Protein AF-A0A7V9UDE3-F1 (afdb_monomer)

Secondary structure (DSSP, 8-state):
---------------------------------GGGEEEE--TTS-TTSHHHHHHHHHHHHHHHHHHHHHHHSS--HHHHHHHHHTTHHHHHHHHHHHHHHHTT----SPPPEEEE----

Solvent-accessible surface area (backbone atoms only — not comparable to full-atom values): 7546 Å² total; per-residue (Å²): 132,89,80,89,82,87,82,85,84,79,85,80,85,78,77,79,77,80,75,80,63,83,78,76,79,78,70,85,63,80,83,71,57,69,87,47,44,50,74,59,90,56,92,91,45,57,42,62,40,70,70,27,43,56,51,49,55,52,49,47,50,50,53,20,43,49,53,29,25,73,75,66,77,40,85,42,72,68,53,23,51,50,24,44,60,52,26,49,68,44,50,52,50,44,31,51,43,35,40,32,47,76,70,72,42,92,60,82,80,86,74,74,40,52,30,44,65,76,88,127

Sequence (120 aa):
MAAASFLGIALAAGATNAFAGPRDVVVEGQRIDPELQRTVSYRDLNLAEQPGQKILNRRIYRTASNLCLDLNGQYSYGCTLFAIRSTDDQVAQAIDRAKRQVAGLSVGPPIAISMVLGVR

pLDDT: mean 78.98, std 20.57, range [38.22, 97.38]

Radius of gyration: 26.74 Å; Cα contacts (8 Å, |Δi|>4): 104; chains: 1; bounding box: 69×70×54 Å

Mean predicted aligned error: 13.12 Å

Foldseek 3Di:
DDDDDDDDDDDDPPPPPPPPDPPPPPPVDDPADVLQKDWFDLVVAQLLDPVSLVVSLVSQLVRQQVSCCSVVVDGDPVSSVQQSVQQVVLSVLQSVQSNCVVVVHDHDDHGIRMGGDDPD

Structure (mmCIF, N/CA/C/O backbone):
data_AF-A0A7V9UDE3-F1
#
_entry.id   AF-A0A7V9UDE3-F1
#
loop_
_atom_site.group_PDB
_atom_site.id
_atom_site.type_symbol
_atom_site.label_atom_id
_atom_site.label_alt_id
_atom_site.label_comp_id
_atom_site.label_asym_id
_atom_site.label_entity_id
_atom_site.label_seq_id
_atom_site.pdbx_PDB_ins_code
_atom_site.Cartn_x
_atom_site.Cartn_y
_atom_site.Cartn_z
_atom_site.occupancy
_atom_site.B_iso_or_equiv
_atom_site.auth_seq_id
_atom_site.auth_comp_id
_atom_site.auth_asym_id
_atom_site.auth_atom_id
_atom_site.pdbx_PDB_model_num
ATOM 1 N N . MET A 1 1 ? -50.978 -60.963 -40.145 1.00 38.22 1 MET A N 1
ATOM 2 C CA . MET A 1 1 ? -49.508 -61.115 -40.090 1.00 38.22 1 MET A CA 1
ATOM 3 C C . MET A 1 1 ? -48.910 -59.756 -39.771 1.00 38.22 1 MET A C 1
ATOM 5 O O . MET A 1 1 ? -49.277 -58.840 -40.483 1.00 38.22 1 MET A O 1
ATOM 9 N N . ALA A 1 2 ? -48.083 -59.682 -38.714 1.00 41.47 2 ALA A N 1
ATOM 10 C CA . ALA A 1 2 ? -46.909 -58.805 -38.513 1.00 41.47 2 ALA A CA 1
ATOM 11 C C . ALA A 1 2 ? -47.030 -57.287 -38.828 1.00 41.47 2 ALA A C 1
ATOM 13 O O . ALA A 1 2 ? -47.535 -56.899 -39.862 1.00 41.47 2 ALA A O 1
ATOM 14 N N . ALA A 1 3 ? -46.510 -56.334 -38.059 1.00 40.94 3 ALA A N 1
ATOM 15 C CA . ALA A 1 3 ? -45.671 -56.329 -36.871 1.00 40.94 3 ALA A CA 1
ATOM 16 C C . ALA A 1 3 ? -45.753 -54.926 -36.235 1.00 40.94 3 ALA A C 1
ATOM 18 O O . ALA A 1 3 ? -46.071 -53.939 -36.895 1.00 40.94 3 ALA A O 1
ATOM 19 N N . ALA A 1 4 ? -45.456 -54.879 -34.940 1.00 49.31 4 ALA A N 1
ATOM 20 C CA . ALA A 1 4 ? -45.343 -53.689 -34.112 1.00 49.31 4 ALA A CA 1
ATOM 21 C C . ALA A 1 4 ? -44.204 -52.755 -34.548 1.00 49.31 4 ALA A C 1
ATOM 23 O O . ALA A 1 4 ? -43.198 -53.226 -35.071 1.00 49.31 4 ALA A O 1
ATOM 24 N N . SER A 1 5 ? -44.312 -51.467 -34.204 1.00 46.84 5 SER A N 1
ATOM 25 C CA . SER A 1 5 ? -43.184 -50.623 -33.772 1.00 46.84 5 SER A CA 1
ATOM 26 C C . SER A 1 5 ? -43.714 -49.363 -33.079 1.00 46.84 5 SER A C 1
ATOM 28 O O . SER A 1 5 ? -44.339 -48.512 -33.704 1.00 46.84 5 SER A O 1
ATOM 30 N N . PHE A 1 6 ? -43.478 -49.269 -31.770 1.00 51.41 6 PHE A N 1
ATOM 31 C CA . PHE A 1 6 ? -43.738 -48.091 -30.945 1.00 51.41 6 PHE A CA 1
ATOM 32 C C . PHE A 1 6 ? -42.610 -47.070 -31.154 1.00 51.41 6 PHE A C 1
ATOM 34 O O . PHE A 1 6 ? -41.450 -47.385 -30.900 1.00 51.41 6 PHE A O 1
ATOM 41 N N . LEU A 1 7 ? -42.940 -45.848 -31.577 1.00 52.44 7 LEU A N 1
ATOM 42 C CA . LEU A 1 7 ? -42.021 -44.706 -31.561 1.00 52.44 7 LEU A CA 1
ATOM 43 C C . LEU A 1 7 ? -42.337 -43.845 -30.336 1.00 52.44 7 LEU A C 1
ATOM 45 O O . LEU A 1 7 ? -43.290 -43.068 -30.328 1.00 52.44 7 LEU A O 1
ATOM 49 N N . GLY A 1 8 ? -41.544 -44.031 -29.282 1.00 44.47 8 GLY A N 1
ATOM 50 C CA . GLY A 1 8 ? -41.528 -43.149 -28.122 1.00 44.47 8 GLY A CA 1
ATOM 51 C C . GLY A 1 8 ? -40.875 -41.816 -28.483 1.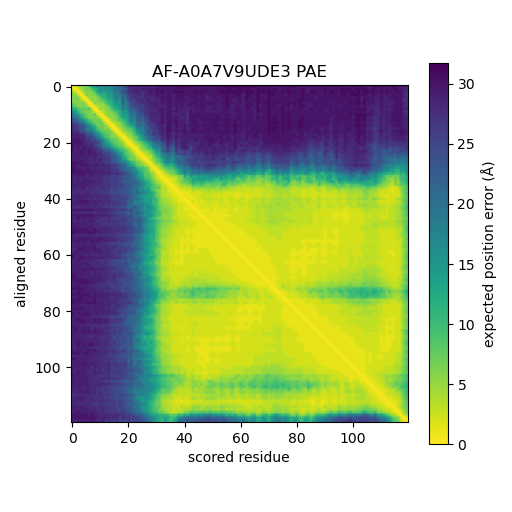00 44.47 8 GLY A C 1
ATOM 52 O O . GLY A 1 8 ? -39.703 -41.778 -28.844 1.00 44.47 8 GLY A O 1
ATOM 53 N N . ILE A 1 9 ? -41.632 -40.724 -28.377 1.00 55.31 9 ILE A N 1
ATOM 54 C CA . ILE A 1 9 ? -41.117 -39.357 -28.494 1.00 55.31 9 ILE A CA 1
ATOM 55 C C . ILE A 1 9 ? -40.917 -38.836 -27.072 1.00 55.31 9 ILE A C 1
ATOM 57 O O . ILE A 1 9 ? -41.879 -38.507 -26.378 1.00 55.31 9 ILE A O 1
ATOM 61 N N . ALA A 1 10 ? -39.663 -38.797 -26.625 1.00 47.62 10 ALA A N 1
ATOM 62 C CA . ALA A 1 10 ? -39.272 -38.147 -25.384 1.00 47.62 10 ALA A CA 1
ATOM 63 C C . ALA A 1 10 ? -38.770 -36.721 -25.668 1.00 47.62 10 ALA A C 1
ATOM 65 O O . ALA A 1 10 ? -37.854 -36.522 -26.458 1.00 47.62 10 ALA A O 1
ATOM 66 N N . LEU A 1 11 ? -39.428 -35.767 -25.003 1.00 48.88 11 LEU A N 1
ATOM 67 C CA . LEU A 1 11 ? -38.969 -34.478 -24.470 1.00 48.88 11 LEU A CA 1
ATOM 68 C C . LEU A 1 11 ? -37.771 -33.752 -25.114 1.00 48.88 11 LEU A C 1
ATOM 70 O O . LEU A 1 11 ? -36.631 -34.180 -24.987 1.00 48.88 11 LEU A O 1
ATOM 74 N N . ALA A 1 12 ? -38.017 -32.497 -25.499 1.00 47.94 12 ALA A N 1
ATOM 75 C CA . ALA A 1 12 ? -37.266 -31.368 -24.941 1.00 47.94 12 ALA A CA 1
ATOM 76 C C . ALA A 1 12 ? -38.089 -30.074 -25.070 1.00 47.94 12 ALA A C 1
ATOM 78 O O . ALA A 1 12 ? -38.073 -29.401 -26.097 1.00 47.94 12 ALA A O 1
ATOM 79 N N . ALA A 1 13 ? -38.816 -29.714 -24.008 1.00 46.59 13 ALA A N 1
ATOM 80 C CA . ALA A 1 13 ? -39.267 -28.342 -23.816 1.00 46.59 13 ALA A CA 1
ATOM 81 C C . ALA A 1 13 ? -38.022 -27.498 -23.508 1.00 46.59 13 ALA A C 1
ATOM 83 O O . ALA A 1 13 ? -37.531 -27.482 -22.381 1.00 46.59 13 ALA A O 1
ATOM 84 N N . GLY A 1 14 ? -37.464 -26.860 -24.536 1.00 46.03 14 GLY A N 1
ATOM 85 C CA . GLY A 1 14 ? -36.383 -25.896 -24.385 1.00 46.03 14 GLY A CA 1
ATOM 86 C C . GLY A 1 14 ? -36.904 -24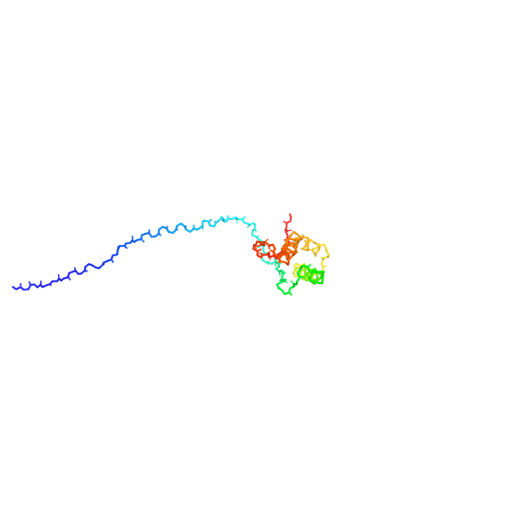.654 -23.673 1.00 46.03 14 GLY A C 1
ATOM 87 O O . GLY A 1 14 ? -37.340 -23.705 -24.317 1.00 46.03 14 GLY A O 1
ATOM 88 N N . ALA A 1 15 ? -36.877 -24.661 -22.342 1.00 47.88 15 ALA A N 1
ATOM 89 C CA . ALA A 1 15 ? -36.974 -23.447 -21.551 1.00 47.88 15 ALA A CA 1
ATOM 90 C C . ALA A 1 15 ? -35.728 -22.603 -21.851 1.00 47.88 15 ALA A C 1
ATOM 92 O O . ALA A 1 15 ? -34.652 -22.825 -21.294 1.00 47.88 15 ALA A O 1
ATOM 93 N N . THR A 1 16 ? -35.850 -21.656 -22.780 1.00 51.22 16 THR A N 1
ATOM 94 C CA . THR A 1 16 ? -34.845 -20.618 -22.994 1.00 51.22 16 THR A CA 1
ATOM 95 C C . THR A 1 16 ? -34.834 -19.718 -21.766 1.00 51.22 16 THR A C 1
ATOM 97 O O . THR A 1 16 ? -35.571 -18.736 -21.690 1.00 51.22 16 THR A O 1
ATOM 100 N N . ASN A 1 17 ? -34.014 -20.067 -20.776 1.00 46.44 17 ASN A N 1
ATOM 101 C CA . ASN A 1 17 ? -33.657 -19.153 -19.703 1.00 46.44 17 ASN A CA 1
ATOM 102 C C . ASN A 1 17 ? -32.820 -18.030 -20.321 1.00 46.44 17 ASN A C 1
ATOM 104 O O . ASN A 1 17 ? -31.608 -18.161 -20.490 1.00 46.44 17 ASN A O 1
ATOM 108 N N . ALA A 1 18 ? -33.475 -16.928 -20.680 1.00 45.66 18 ALA A N 1
ATOM 109 C CA . ALA A 1 18 ? -32.806 -15.666 -20.941 1.00 45.66 18 ALA A CA 1
ATOM 110 C C . ALA A 1 18 ? -32.250 -15.140 -19.608 1.00 45.66 18 ALA A C 1
ATOM 112 O O . ALA A 1 18 ? -32.849 -14.293 -18.950 1.00 45.66 18 ALA A O 1
ATOM 113 N N . PHE A 1 19 ? -31.104 -15.676 -19.184 1.00 46.75 19 PHE A N 1
ATOM 114 C CA . PHE A 1 19 ? -30.276 -15.032 -18.175 1.00 46.75 19 PHE A CA 1
ATOM 115 C C . PHE A 1 19 ? -29.713 -13.758 -18.803 1.00 46.75 19 PHE A C 1
ATOM 117 O O . PHE A 1 19 ? -28.678 -13.764 -19.468 1.00 46.75 19 PHE A O 1
ATOM 124 N N . ALA A 1 20 ? -30.408 -12.644 -18.586 1.00 51.38 20 ALA A N 1
ATOM 125 C CA . ALA A 1 20 ? -29.786 -11.333 -18.597 1.00 51.38 20 ALA A CA 1
ATOM 126 C C . ALA A 1 20 ? -28.838 -11.273 -17.389 1.00 51.38 20 ALA A C 1
ATOM 128 O O . ALA A 1 20 ? -29.185 -10.758 -16.329 1.00 51.38 20 ALA A O 1
ATOM 129 N N . GLY A 1 21 ? -27.662 -11.892 -17.529 1.00 49.50 21 GLY A N 1
ATOM 130 C CA . GLY A 1 21 ? -26.564 -11.691 -16.594 1.00 49.50 21 GLY A CA 1
ATOM 131 C C . GLY A 1 21 ? -26.221 -10.198 -16.535 1.00 49.50 21 GLY A C 1
ATOM 132 O O . GLY A 1 21 ? -26.428 -9.492 -17.532 1.00 49.50 21 GLY A O 1
ATOM 133 N N . PRO A 1 22 ? -25.747 -9.689 -15.386 1.00 47.03 22 PRO A N 1
ATOM 134 C CA . PRO A 1 22 ? -25.259 -8.321 -15.297 1.00 47.03 22 PRO A CA 1
ATOM 135 C C . PRO A 1 22 ? -24.262 -8.105 -16.435 1.00 47.03 22 PRO A C 1
ATOM 137 O O . PRO A 1 22 ? -23.296 -8.850 -16.577 1.00 47.03 22 PRO A O 1
ATOM 140 N N . ARG A 1 23 ? -24.563 -7.146 -17.316 1.00 46.88 23 ARG A N 1
ATOM 141 C CA . ARG 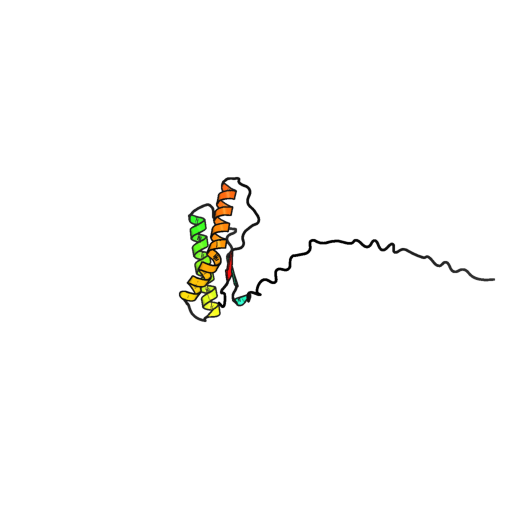A 1 23 ? -23.641 -6.755 -18.375 1.00 46.88 23 ARG A CA 1
ATOM 142 C C . ARG A 1 23 ? -22.448 -6.138 -17.674 1.00 46.88 23 ARG A C 1
ATOM 144 O O . ARG A 1 23 ? -22.536 -4.996 -17.225 1.00 46.88 23 ARG A O 1
ATOM 151 N N . ASP A 1 24 ? -21.381 -6.916 -17.544 1.00 40.97 24 ASP A N 1
ATOM 152 C CA . ASP A 1 24 ? -20.090 -6.402 -17.128 1.00 40.97 24 ASP A CA 1
ATOM 153 C C . ASP A 1 24 ? -19.762 -5.244 -18.063 1.00 40.97 24 ASP A C 1
ATOM 155 O O . ASP A 1 24 ? -19.621 -5.401 -19.279 1.00 40.97 24 ASP A O 1
ATOM 159 N N . VAL A 1 25 ? -19.733 -4.042 -17.496 1.00 45.22 25 VAL A N 1
ATOM 160 C CA . VAL A 1 25 ? -19.185 -2.874 -18.166 1.00 45.22 25 VAL A CA 1
ATOM 161 C C . VAL A 1 25 ? -17.702 -3.182 -18.320 1.00 45.22 25 VAL A C 1
ATOM 163 O O . VAL A 1 25 ? -16.919 -2.978 -17.394 1.00 45.22 25 VAL A O 1
ATOM 166 N N . VAL A 1 26 ? -17.326 -3.744 -19.469 1.00 39.84 26 VAL A N 1
ATOM 167 C CA . VAL A 1 26 ? -15.927 -3.918 -19.853 1.00 39.84 26 VAL A CA 1
ATOM 168 C C . VAL A 1 26 ? -15.400 -2.523 -20.146 1.00 39.84 26 VAL A C 1
ATOM 170 O O . VAL A 1 26 ? -15.446 -2.029 -21.269 1.00 39.84 26 VAL A O 1
AT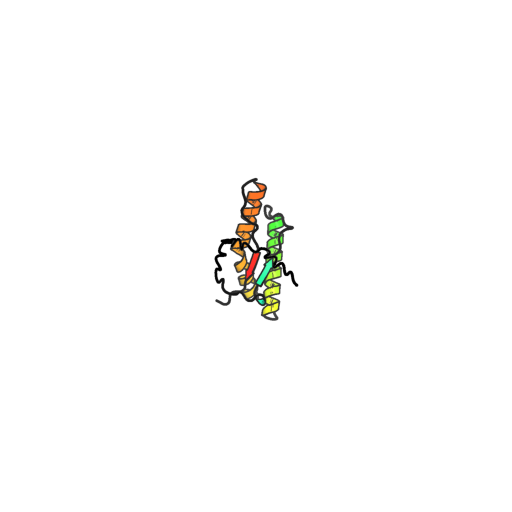OM 173 N N . VAL A 1 27 ? -14.955 -1.845 -19.092 1.00 43.62 27 VAL A N 1
ATOM 174 C CA . VAL A 1 27 ? -14.031 -0.733 -19.239 1.00 43.62 27 VAL A CA 1
ATOM 175 C C . VAL A 1 27 ? -12.785 -1.363 -19.847 1.00 43.62 27 VAL A C 1
ATOM 177 O O . VAL A 1 27 ? -12.128 -2.168 -19.185 1.00 43.62 27 VAL A O 1
ATOM 180 N N . GLU A 1 28 ? -12.483 -1.057 -21.111 1.00 40.41 28 GLU A N 1
ATOM 181 C CA . GLU A 1 28 ? -11.167 -1.319 -21.699 1.00 40.41 28 GLU A CA 1
ATOM 182 C C . GLU A 1 28 ? -10.147 -0.453 -20.948 1.00 40.41 28 GLU A C 1
ATOM 184 O O . GLU A 1 28 ? -9.711 0.605 -21.395 1.00 40.41 28 GLU A O 1
ATOM 189 N N . GLY A 1 29 ? -9.830 -0.873 -19.723 1.00 47.09 29 GLY A N 1
ATOM 190 C CA . GLY A 1 29 ? -8.739 -0.331 -18.949 1.00 47.09 29 GLY A CA 1
ATOM 191 C C . GLY A 1 29 ? -7.472 -0.600 -19.736 1.00 47.09 29 GLY A C 1
ATOM 192 O O . GLY A 1 29 ? -7.240 -1.729 -20.174 1.00 47.09 29 GLY A O 1
ATOM 193 N N . GLN A 1 30 ? -6.687 0.452 -19.942 1.00 49.97 30 GLN A N 1
ATOM 194 C CA . GLN A 1 30 ? -5.342 0.38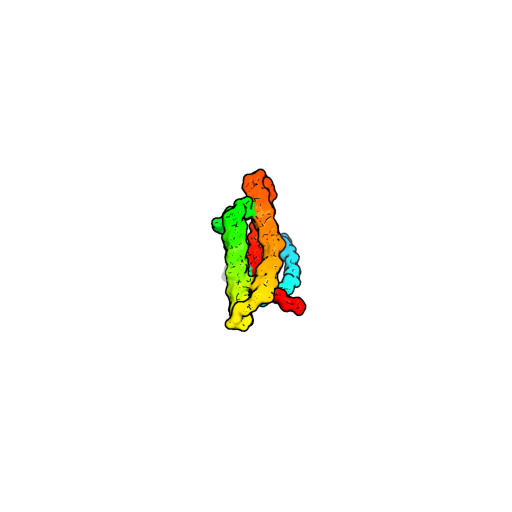3 -20.491 1.00 49.97 30 GLN A CA 1
ATOM 195 C C . GLN A 1 30 ? -4.654 -0.876 -19.946 1.00 49.97 30 GLN A C 1
ATOM 197 O O . GLN A 1 30 ? -4.532 -1.024 -18.730 1.00 49.97 30 GLN A O 1
ATOM 202 N N . ARG A 1 31 ? -4.301 -1.827 -20.826 1.00 54.56 31 ARG A N 1
ATOM 203 C CA . ARG A 1 31 ? -3.628 -3.064 -20.412 1.00 54.56 31 ARG A CA 1
ATOM 204 C C . ARG A 1 31 ? -2.313 -2.668 -19.756 1.00 54.56 31 ARG A C 1
ATOM 206 O O . ARG A 1 31 ? -1.371 -2.281 -20.442 1.00 54.56 31 ARG A O 1
ATOM 213 N N . ILE A 1 32 ? -2.284 -2.721 -18.432 1.00 61.75 32 ILE A N 1
ATOM 214 C CA . ILE A 1 32 ? -1.063 -2.543 -17.662 1.00 61.75 32 ILE A CA 1
ATOM 215 C C . ILE A 1 32 ? -0.262 -3.822 -17.854 1.00 61.75 32 ILE A C 1
ATOM 217 O O . ILE A 1 32 ? -0.779 -4.918 -17.631 1.00 61.75 32 ILE A O 1
ATOM 221 N N . ASP A 1 33 ? 0.978 -3.675 -18.305 1.00 72.00 33 ASP A N 1
ATOM 222 C CA . ASP A 1 33 ? 1.912 -4.788 -18.361 1.00 72.00 33 ASP A CA 1
ATOM 223 C C . ASP A 1 33 ? 2.064 -5.367 -16.940 1.00 72.00 33 ASP A C 1
ATOM 225 O O . ASP A 1 33 ? 2.424 -4.619 -16.021 1.00 72.00 33 ASP A O 1
ATOM 229 N N . PRO A 1 34 ? 1.767 -6.661 -16.716 1.00 72.88 34 PRO A N 1
ATOM 230 C CA . PRO A 1 34 ? 1.903 -7.275 -15.399 1.00 72.88 34 PRO A CA 1
ATOM 231 C C . PRO A 1 34 ? 3.327 -7.157 -14.836 1.00 72.88 34 PRO A C 1
ATOM 233 O O . PRO A 1 34 ? 3.502 -7.152 -13.615 1.00 72.88 34 PRO A O 1
ATOM 236 N N . GLU A 1 35 ? 4.348 -7.003 -15.683 1.00 77.00 35 GLU A N 1
ATOM 237 C CA . GLU A 1 35 ? 5.723 -6.768 -15.245 1.00 77.00 35 GLU A CA 1
ATOM 238 C C . GLU A 1 35 ? 5.896 -5.393 -14.583 1.00 77.00 35 GLU A C 1
ATOM 240 O O . GLU A 1 35 ? 6.656 -5.276 -13.619 1.00 77.00 35 GLU A O 1
ATOM 245 N N . LEU A 1 36 ? 5.118 -4.391 -15.010 1.00 81.75 36 LEU A N 1
ATOM 246 C CA . LEU A 1 36 ? 5.102 -3.019 -14.485 1.00 81.75 36 LEU A CA 1
ATOM 247 C C . LEU A 1 36 ? 4.184 -2.836 -13.267 1.00 81.75 36 LEU A C 1
ATOM 249 O O . LEU A 1 36 ? 4.052 -1.718 -12.754 1.00 81.75 36 LEU A O 1
ATOM 253 N N . GLN A 1 37 ? 3.548 -3.914 -12.802 1.00 85.31 37 GLN A N 1
ATOM 254 C CA . GLN A 1 37 ? 2.581 -3.882 -11.714 1.00 85.31 37 GLN A CA 1
ATOM 255 C C . GLN A 1 37 ? 3.045 -4.711 -10.516 1.00 85.31 37 GLN A C 1
ATOM 257 O O . GLN A 1 37 ? 3.544 -5.833 -10.641 1.00 85.31 37 GLN A O 1
ATOM 262 N N . ARG A 1 38 ? 2.838 -4.178 -9.307 1.00 88.62 38 ARG A N 1
ATOM 263 C CA . ARG A 1 38 ? 2.985 -4.939 -8.057 1.00 88.62 38 ARG A CA 1
ATOM 264 C C . ARG A 1 38 ? 1.869 -4.586 -7.087 1.00 88.62 38 ARG A C 1
ATOM 266 O O . ARG A 1 38 ? 1.574 -3.418 -6.857 1.00 88.62 38 ARG A O 1
ATOM 273 N N . THR A 1 39 ? 1.280 -5.595 -6.459 1.00 89.69 39 THR A N 1
ATOM 274 C CA . THR A 1 39 ? 0.304 -5.406 -5.379 1.00 89.69 39 THR A CA 1
ATOM 275 C C . THR A 1 39 ? 0.974 -5.439 -4.011 1.00 89.69 39 THR A C 1
ATOM 277 O O . THR A 1 39 ? 1.818 -6.297 -3.743 1.00 89.69 39 THR A O 1
ATOM 280 N N . VAL A 1 40 ? 0.561 -4.547 -3.113 1.00 91.19 40 VAL A N 1
ATOM 281 C CA . VAL A 1 40 ? 1.042 -4.481 -1.729 1.00 91.19 40 VAL A CA 1
ATOM 282 C C . VAL A 1 40 ? -0.032 -5.030 -0.793 1.00 91.19 40 VAL A C 1
ATOM 284 O O . VAL A 1 40 ? -1.111 -4.458 -0.654 1.00 91.19 40 VAL A O 1
ATOM 287 N N . SER A 1 41 ? 0.271 -6.142 -0.118 1.00 88.38 41 SER A N 1
ATOM 288 C CA . SER A 1 41 ? -0.621 -6.727 0.890 1.00 88.38 41 SER A CA 1
ATOM 289 C C . SER A 1 41 ? -0.499 -6.012 2.239 1.00 88.38 41 SER A C 1
ATOM 291 O O . SER A 1 41 ? 0.604 -5.782 2.751 1.00 88.38 41 SER A O 1
ATOM 293 N N . TYR A 1 42 ? -1.651 -5.703 2.833 1.00 91.25 42 TYR A N 1
ATOM 294 C CA . TYR A 1 42 ? -1.762 -5.017 4.123 1.00 91.25 42 TYR A CA 1
ATOM 295 C C . TYR A 1 42 ? -2.858 -5.593 5.030 1.00 91.25 42 TYR A C 1
ATOM 297 O O . TYR A 1 42 ? -3.201 -4.993 6.044 1.00 91.25 42 TYR A O 1
ATOM 305 N N . ARG A 1 43 ? -3.405 -6.766 4.682 1.00 90.31 43 ARG A N 1
ATOM 306 C CA . ARG A 1 43 ? -4.494 -7.436 5.423 1.00 90.31 43 ARG A CA 1
ATOM 307 C C . ARG A 1 43 ? -4.169 -7.727 6.893 1.00 90.31 43 ARG A C 1
ATOM 309 O O . ARG A 1 43 ? -5.069 -7.927 7.694 1.00 90.31 43 ARG A O 1
ATOM 316 N N . ASP A 1 44 ? -2.885 -7.800 7.214 1.00 92.38 44 ASP A N 1
ATOM 317 C CA . ASP A 1 44 ? -2.327 -8.076 8.535 1.00 92.38 44 ASP A CA 1
ATOM 318 C C . ASP A 1 44 ? -2.007 -6.801 9.334 1.00 92.38 44 ASP A C 1
ATOM 320 O O . ASP A 1 44 ? -1.476 -6.884 10.438 1.00 92.38 44 ASP A O 1
ATOM 324 N N . LEU A 1 45 ? -2.298 -5.616 8.787 1.00 92.69 45 LEU A N 1
ATOM 325 C CA . LEU A 1 45 ? -1.989 -4.332 9.409 1.00 92.69 45 LEU A CA 1
ATOM 326 C C . LEU A 1 45 ? -3.258 -3.638 9.900 1.00 92.69 45 LEU A C 1
ATOM 328 O O . LEU A 1 45 ? -4.234 -3.498 9.164 1.00 92.69 45 LEU A O 1
ATOM 332 N N . ASN A 1 46 ? -3.202 -3.090 11.115 1.00 94.75 46 ASN A N 1
ATOM 333 C CA . ASN A 1 46 ? -4.204 -2.135 11.575 1.00 94.75 46 ASN A CA 1
ATOM 334 C C . ASN A 1 46 ? -3.881 -0.731 11.036 1.00 94.75 46 ASN A C 1
ATOM 336 O O . ASN A 1 46 ? -3.097 0.011 11.629 1.00 94.75 46 ASN A O 1
ATOM 340 N N . LEU A 1 47 ? -4.481 -0.358 9.903 1.00 96.12 47 LEU A N 1
ATOM 341 C CA . LEU A 1 47 ? -4.247 0.951 9.277 1.00 96.12 47 LEU A CA 1
ATOM 342 C C . LEU A 1 4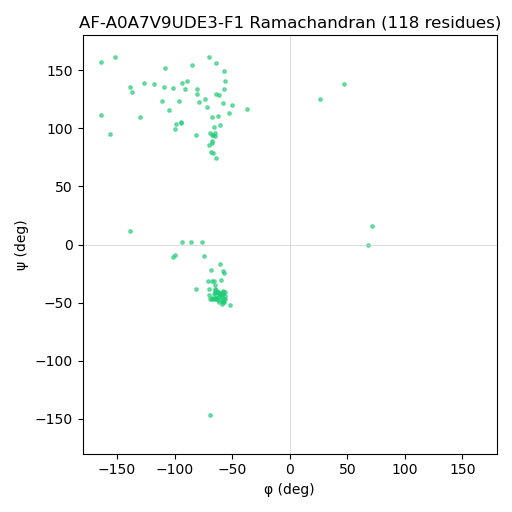7 ? -4.936 2.122 9.994 1.00 96.12 47 LEU A C 1
ATOM 344 O O . LEU A 1 47 ? -4.634 3.277 9.686 1.00 96.12 47 LEU A O 1
ATOM 348 N N . ALA A 1 48 ? -5.823 1.863 10.960 1.00 95.81 48 ALA A N 1
ATOM 349 C CA . ALA A 1 48 ? -6.401 2.929 11.778 1.00 95.81 48 ALA A CA 1
ATOM 350 C C . ALA A 1 48 ? -5.351 3.564 12.708 1.00 95.81 48 ALA A C 1
ATOM 352 O O . ALA A 1 48 ? -5.492 4.721 13.103 1.00 95.81 48 ALA A O 1
ATOM 353 N N . GLU A 1 49 ? -4.266 2.842 12.999 1.00 95.56 49 GLU A N 1
ATOM 354 C CA . GLU A 1 49 ? -3.214 3.274 13.909 1.00 95.56 49 GLU A CA 1
ATOM 355 C C . GLU A 1 49 ? -1.907 3.629 13.185 1.00 95.56 49 GLU A C 1
ATOM 357 O O . GLU A 1 49 ? -1.537 3.068 12.149 1.00 95.56 49 GLU A O 1
ATOM 362 N N . GLN A 1 50 ? -1.148 4.544 13.791 1.00 96.25 50 GLN A N 1
ATOM 363 C CA . GLN A 1 50 ? 0.147 4.999 13.275 1.00 96.25 50 GLN A CA 1
ATOM 364 C C . GLN A 1 50 ? 1.174 3.869 13.054 1.00 96.25 50 GLN A C 1
ATOM 366 O O . GLN A 1 50 ? 1.863 3.896 12.029 1.00 96.25 50 GLN A O 1
ATOM 371 N N . PRO A 1 51 ? 1.315 2.858 13.938 1.00 97.00 51 PRO A N 1
ATOM 372 C CA . PRO A 1 51 ? 2.248 1.757 13.705 1.00 97.00 51 PRO A CA 1
ATOM 373 C C . PRO A 1 51 ? 1.939 0.967 12.426 1.00 97.00 51 PRO A C 1
ATOM 375 O O . PRO A 1 51 ? 2.861 0.682 11.657 1.00 97.00 51 PRO A O 1
ATOM 378 N N . GLY A 1 52 ? 0.662 0.674 12.151 1.00 95.19 52 GLY A N 1
ATOM 379 C CA . GLY A 1 52 ? 0.250 -0.037 10.938 1.00 95.19 52 GLY A CA 1
ATOM 380 C C . GLY A 1 52 ? 0.523 0.770 9.670 1.00 95.19 52 GLY A C 1
ATOM 381 O O . GLY A 1 52 ? 1.098 0.239 8.720 1.00 95.19 52 GLY A O 1
ATOM 382 N N . GLN A 1 53 ? 0.238 2.076 9.689 1.00 96.94 53 GLN A N 1
ATOM 383 C CA . GLN A 1 53 ? 0.555 2.991 8.581 1.00 96.94 53 GLN A CA 1
ATOM 384 C C . GLN A 1 53 ? 2.066 3.046 8.294 1.00 96.94 53 GLN A C 1
ATOM 386 O O . GLN A 1 53 ? 2.495 2.956 7.144 1.00 96.94 53 GLN A O 1
ATOM 391 N N . LYS A 1 54 ? 2.908 3.101 9.336 1.00 97.38 54 LYS A N 1
ATOM 392 C CA . LYS A 1 54 ? 4.375 3.076 9.184 1.00 97.38 54 LYS A CA 1
ATOM 393 C C . LYS A 1 54 ? 4.896 1.759 8.606 1.00 97.38 54 LYS A C 1
ATOM 395 O O . LYS A 1 54 ? 5.904 1.756 7.897 1.00 97.38 54 LYS A O 1
ATOM 400 N N . ILE A 1 55 ? 4.277 0.626 8.941 1.00 97.25 55 ILE A N 1
ATOM 401 C CA . ILE A 1 55 ? 4.642 -0.672 8.352 1.00 97.25 55 ILE A CA 1
ATOM 402 C C . ILE A 1 55 ? 4.220 -0.714 6.882 1.00 97.25 55 ILE A C 1
ATOM 404 O O . ILE A 1 55 ? 5.027 -1.120 6.045 1.00 97.25 55 ILE A O 1
ATOM 408 N N . LEU A 1 56 ? 3.017 -0.233 6.555 1.00 95.69 56 LEU A N 1
ATOM 409 C CA . LEU A 1 56 ? 2.540 -0.143 5.177 1.00 95.69 56 LEU A CA 1
ATOM 410 C C . LEU A 1 56 ? 3.480 0.706 4.312 1.00 95.69 56 LEU A C 1
ATOM 412 O O . LEU A 1 56 ? 3.950 0.225 3.285 1.00 95.69 56 LEU A O 1
ATOM 416 N N . ASN A 1 57 ? 3.851 1.904 4.766 1.00 96.19 57 ASN A N 1
ATOM 417 C CA . ASN A 1 57 ? 4.766 2.780 4.028 1.00 96.19 57 ASN A CA 1
ATOM 418 C C . ASN A 1 57 ? 6.120 2.109 3.749 1.00 96.19 57 ASN A C 1
ATOM 420 O O . ASN A 1 57 ? 6.653 2.208 2.646 1.00 96.19 57 ASN A O 1
ATOM 424 N N . ARG A 1 58 ? 6.661 1.358 4.719 1.00 97.12 58 ARG A N 1
ATOM 425 C CA . ARG A 1 58 ? 7.892 0.575 4.516 1.00 97.12 58 ARG A CA 1
ATOM 426 C C . ARG A 1 58 ? 7.717 -0.534 3.480 1.00 97.12 58 ARG A C 1
ATOM 428 O O . ARG A 1 58 ? 8.639 -0.779 2.704 1.00 97.12 58 ARG A O 1
ATOM 435 N N . ARG A 1 59 ? 6.560 -1.203 3.457 1.00 96.38 59 ARG A N 1
ATOM 436 C CA . ARG A 1 59 ? 6.249 -2.225 2.446 1.00 96.38 59 ARG A CA 1
ATOM 437 C C . ARG A 1 59 ? 6.146 -1.612 1.061 1.00 96.38 59 ARG A C 1
ATOM 439 O O . ARG A 1 59 ? 6.801 -2.114 0.161 1.00 96.38 59 ARG A O 1
ATOM 446 N N . ILE 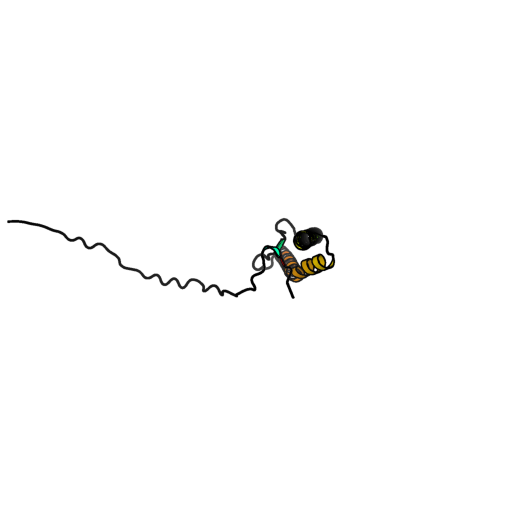A 1 60 ? 5.422 -0.503 0.918 1.00 95.56 60 ILE A N 1
ATOM 447 C CA . ILE A 1 60 ? 5.300 0.229 -0.349 1.00 95.56 60 ILE A CA 1
ATOM 448 C C . ILE A 1 60 ? 6.683 0.635 -0.856 1.00 95.56 60 ILE A C 1
ATOM 450 O O . ILE A 1 60 ? 7.022 0.329 -1.993 1.00 95.56 60 ILE A O 1
ATOM 454 N N . TYR A 1 61 ? 7.521 1.234 -0.005 1.00 95.50 61 TYR A N 1
ATOM 455 C CA . TYR A 1 61 ? 8.875 1.627 -0.396 1.00 95.50 61 TYR A CA 1
ATOM 456 C C . TYR A 1 61 ? 9.722 0.435 -0.867 1.00 95.50 61 TYR A C 1
ATOM 458 O O . TYR A 1 61 ? 10.410 0.520 -1.885 1.00 95.50 61 TYR A O 1
ATOM 466 N N . ARG A 1 62 ? 9.658 -0.697 -0.151 1.00 94.06 62 ARG A N 1
ATOM 467 C CA . ARG A 1 62 ? 10.377 -1.923 -0.526 1.00 94.06 62 ARG A CA 1
ATOM 468 C C . ARG A 1 62 ? 9.858 -2.492 -1.845 1.00 94.06 62 ARG A C 1
ATOM 470 O O . ARG A 1 62 ? 10.660 -2.830 -2.705 1.00 94.06 62 ARG A O 1
ATOM 477 N N . THR A 1 63 ? 8.541 -2.569 -2.018 1.00 94.31 63 THR A N 1
ATOM 478 C CA . THR A 1 63 ? 7.916 -3.046 -3.255 1.00 94.31 63 THR A CA 1
ATOM 479 C C . THR A 1 63 ? 8.276 -2.150 -4.440 1.00 94.31 63 THR A C 1
ATOM 481 O O . THR A 1 63 ? 8.634 -2.680 -5.484 1.00 94.31 63 THR A O 1
ATOM 484 N N . ALA A 1 64 ? 8.277 -0.824 -4.265 1.00 93.75 64 ALA A N 1
ATOM 485 C CA . ALA A 1 64 ? 8.712 0.133 -5.285 1.00 93.75 64 ALA A CA 1
ATOM 486 C C . ALA A 1 64 ? 10.182 -0.052 -5.654 1.00 93.75 64 ALA A C 1
ATOM 488 O O . ALA A 1 64 ? 10.521 -0.138 -6.829 1.00 93.75 64 ALA A O 1
ATOM 489 N N . SER A 1 65 ? 11.049 -0.157 -4.647 1.00 93.25 65 SER A N 1
ATOM 490 C CA . SER A 1 65 ? 12.484 -0.354 -4.863 1.00 93.25 65 SER A CA 1
ATOM 491 C C . SER A 1 65 ? 12.763 -1.655 -5.614 1.00 93.25 65 SER A C 1
ATOM 493 O O . SER A 1 65 ? 13.570 -1.653 -6.537 1.00 93.25 65 SER A O 1
ATOM 495 N N . ASN A 1 66 ? 12.063 -2.737 -5.263 1.00 91.19 66 ASN A N 1
ATOM 496 C CA . ASN A 1 66 ? 12.194 -4.026 -5.938 1.00 91.19 66 ASN A CA 1
ATOM 497 C C . ASN A 1 66 ? 11.667 -3.967 -7.374 1.00 91.19 66 ASN A C 1
ATOM 499 O O . ASN A 1 66 ? 12.376 -4.373 -8.280 1.00 91.19 66 ASN A O 1
ATOM 503 N N . LEU A 1 67 ? 10.479 -3.396 -7.597 1.00 90.44 67 LEU A N 1
ATOM 504 C CA . LEU A 1 67 ? 9.928 -3.220 -8.943 1.00 90.44 67 LEU A CA 1
ATOM 505 C C . LEU A 1 67 ? 10.894 -2.435 -9.842 1.00 90.44 67 LEU A C 1
ATOM 507 O O . LEU A 1 67 ? 11.158 -2.815 -10.975 1.00 90.44 67 LEU A O 1
ATOM 511 N N . CYS A 1 68 ? 11.467 -1.354 -9.321 1.00 90.94 68 CYS A N 1
ATOM 512 C CA . CYS A 1 68 ? 12.411 -0.537 -10.068 1.00 90.94 68 CYS A CA 1
ATOM 513 C C . CYS A 1 68 ? 13.762 -1.217 -10.295 1.00 90.94 68 CYS A C 1
ATOM 515 O O . CYS A 1 68 ? 14.386 -0.956 -11.323 1.00 90.94 68 CYS A O 1
ATOM 517 N N . LEU A 1 69 ? 14.208 -2.065 -9.365 1.00 90.31 69 LEU A N 1
ATOM 518 C CA . LEU A 1 69 ? 15.393 -2.899 -9.541 1.00 90.31 69 LEU A CA 1
ATOM 519 C C . LEU A 1 69 ? 15.158 -3.958 -10.625 1.00 90.31 69 LEU A C 1
ATOM 521 O O . LEU A 1 69 ? 16.005 -4.095 -11.502 1.00 90.31 69 LEU A O 1
ATOM 525 N N . ASP A 1 70 ? 14.009 -4.639 -10.594 1.00 88.44 70 ASP A N 1
ATOM 526 C CA . ASP A 1 70 ? 13.618 -5.652 -11.580 1.00 88.44 70 ASP A CA 1
ATOM 527 C C . ASP A 1 70 ? 13.593 -5.056 -12.998 1.00 88.44 70 ASP A C 1
ATOM 529 O O . ASP A 1 70 ? 14.085 -5.670 -13.939 1.00 88.44 70 ASP A O 1
ATOM 533 N N . LEU A 1 71 ? 13.063 -3.835 -13.145 1.00 87.44 71 LEU A N 1
ATOM 534 C CA . LEU A 1 71 ? 12.895 -3.188 -14.450 1.00 87.44 71 LEU A CA 1
ATOM 535 C C . LEU A 1 71 ? 14.160 -2.517 -14.988 1.00 87.44 71 LEU A C 1
ATOM 537 O O . LEU A 1 71 ? 14.400 -2.541 -16.191 1.00 87.44 71 LEU A O 1
ATOM 541 N N . ASN A 1 72 ? 14.959 -1.882 -14.125 1.00 87.81 72 ASN A N 1
ATOM 542 C CA . ASN A 1 72 ? 16.130 -1.115 -14.568 1.00 87.81 72 ASN A CA 1
ATOM 543 C C . ASN A 1 72 ? 17.451 -1.885 -14.418 1.00 87.81 72 ASN A C 1
ATOM 545 O O . ASN A 1 72 ? 18.495 -1.371 -14.816 1.00 87.81 72 ASN A O 1
ATOM 549 N N . GLY A 1 73 ? 17.447 -3.049 -13.759 1.00 89.31 73 GLY A N 1
ATOM 550 C CA . GLY A 1 73 ? 18.658 -3.777 -13.361 1.00 89.31 73 GLY A CA 1
ATOM 551 C C . GLY A 1 73 ? 19.486 -3.080 -12.271 1.00 89.31 73 GLY A C 1
ATOM 552 O O . GLY A 1 73 ? 20.521 -3.594 -11.853 1.00 89.31 73 GLY A O 1
ATOM 553 N N . GLN A 1 74 ? 19.049 -1.910 -11.797 1.00 87.69 74 GLN A N 1
ATOM 554 C CA . GLN A 1 74 ? 19.703 -1.127 -10.752 1.00 87.69 74 GLN A CA 1
ATOM 555 C C . GLN A 1 74 ? 18.692 -0.284 -9.972 1.00 87.69 74 GLN A C 1
ATOM 557 O O . GLN A 1 74 ? 17.590 0.008 -10.439 1.00 87.69 74 GLN A O 1
ATOM 562 N N . TYR A 1 75 ? 19.090 0.158 -8.780 1.00 86.31 75 TYR A N 1
ATOM 563 C CA . TYR A 1 75 ? 18.284 1.088 -7.998 1.00 86.31 75 TYR A CA 1
ATOM 564 C C . TYR A 1 75 ? 18.148 2.439 -8.716 1.00 86.31 75 TYR A C 1
ATOM 566 O O . TYR A 1 75 ? 19.140 3.059 -9.096 1.00 86.31 75 TYR A O 1
ATOM 574 N N . SER A 1 76 ? 16.912 2.927 -8.845 1.00 90.19 76 SER A N 1
ATOM 575 C CA . SER A 1 76 ? 16.597 4.236 -9.419 1.00 90.19 76 SER A CA 1
ATOM 576 C C . SER A 1 76 ? 15.657 4.997 -8.492 1.00 90.19 76 SER A C 1
ATOM 578 O O . SER A 1 76 ? 14.481 4.660 -8.370 1.00 90.19 76 SER A O 1
ATOM 580 N N . TYR A 1 77 ? 16.167 6.053 -7.850 1.00 91.25 77 TYR A N 1
ATOM 581 C CA . TYR A 1 77 ? 15.371 6.883 -6.937 1.00 91.25 77 TYR A CA 1
ATOM 582 C C . TYR A 1 77 ? 14.145 7.495 -7.628 1.00 91.25 77 TYR A C 1
ATOM 584 O O . TYR A 1 77 ? 13.059 7.509 -7.052 1.00 91.25 77 TYR A O 1
ATOM 592 N N . GLY A 1 78 ? 14.302 7.955 -8.875 1.00 92.12 78 GLY A N 1
ATOM 593 C CA . GLY A 1 78 ? 13.205 8.519 -9.661 1.00 92.12 78 GLY A CA 1
ATOM 594 C C . GLY A 1 78 ? 12.097 7.496 -9.900 1.00 92.12 78 GLY A C 1
ATOM 595 O O . GLY A 1 78 ? 10.940 7.772 -9.589 1.00 92.12 78 GLY A O 1
ATOM 596 N N . CYS A 1 79 ? 12.460 6.295 -10.363 1.00 91.38 79 CYS A N 1
ATOM 597 C CA . CYS A 1 79 ? 11.506 5.203 -10.548 1.00 91.38 79 CYS A CA 1
ATOM 598 C C . CYS A 1 79 ? 10.787 4.868 -9.235 1.00 91.38 79 CYS A C 1
ATOM 600 O O . CYS A 1 79 ? 9.558 4.834 -9.202 1.00 91.38 79 CYS A O 1
ATOM 602 N N . THR A 1 80 ? 11.535 4.703 -8.137 1.00 93.38 80 THR A N 1
ATOM 603 C CA . THR A 1 80 ? 10.966 4.368 -6.826 1.00 93.38 80 THR A CA 1
ATOM 604 C C . THR A 1 80 ? 9.970 5.434 -6.370 1.00 93.38 80 THR A C 1
ATOM 606 O O . THR A 1 80 ? 8.887 5.101 -5.896 1.00 93.38 80 THR A O 1
ATOM 609 N N . LEU A 1 81 ? 10.290 6.718 -6.548 1.00 94.06 81 LEU A N 1
ATOM 610 C CA . LEU A 1 81 ? 9.400 7.820 -6.185 1.00 94.06 81 LEU A CA 1
ATOM 611 C C . LEU A 1 81 ? 8.110 7.823 -7.021 1.00 94.06 81 LEU A C 1
ATOM 613 O O . LEU A 1 81 ? 7.032 8.037 -6.469 1.00 94.06 81 LEU A O 1
ATOM 617 N N . PHE A 1 82 ? 8.202 7.571 -8.331 1.00 92.44 82 PHE A N 1
ATOM 618 C CA . PHE A 1 82 ? 7.028 7.456 -9.204 1.00 92.44 82 PHE A CA 1
ATOM 619 C C . PHE A 1 82 ? 6.144 6.269 -8.818 1.00 92.44 82 PHE A C 1
ATOM 621 O O . PHE A 1 82 ? 4.933 6.431 -8.668 1.00 92.44 82 PHE A O 1
ATOM 628 N N . ALA A 1 83 ? 6.755 5.108 -8.590 1.00 92.06 83 ALA A N 1
ATOM 629 C CA . ALA A 1 83 ? 6.075 3.913 -8.119 1.00 92.06 83 ALA A CA 1
ATOM 630 C C . ALA A 1 83 ? 5.339 4.164 -6.792 1.00 92.06 83 ALA A C 1
ATOM 632 O O . ALA A 1 83 ? 4.159 3.840 -6.682 1.00 92.06 83 ALA A O 1
ATOM 633 N N . ILE A 1 84 ? 5.978 4.802 -5.806 1.00 95.12 84 ILE A N 1
ATOM 634 C CA . ILE A 1 84 ? 5.324 5.156 -4.535 1.00 95.12 84 ILE A CA 1
ATOM 635 C C . ILE A 1 84 ? 4.111 6.059 -4.783 1.00 95.12 84 ILE A C 1
ATOM 637 O O . ILE A 1 84 ? 3.011 5.724 -4.348 1.00 95.12 84 ILE A O 1
ATOM 641 N N . ARG A 1 85 ? 4.285 7.145 -5.546 1.00 94.56 85 ARG A N 1
ATOM 642 C CA . ARG A 1 85 ? 3.209 8.111 -5.831 1.00 94.56 85 ARG A CA 1
ATOM 643 C C . ARG A 1 85 ? 2.007 7.490 -6.538 1.00 94.56 85 ARG A C 1
ATOM 645 O O . ARG A 1 85 ? 0.885 7.921 -6.309 1.00 94.56 85 ARG A O 1
ATOM 652 N N . SER A 1 86 ? 2.215 6.450 -7.351 1.00 93.56 86 SER A N 1
ATOM 653 C CA . SER A 1 86 ? 1.112 5.719 -7.997 1.00 93.56 86 SER A CA 1
ATOM 654 C C . SER A 1 86 ? 0.136 5.070 -7.001 1.00 93.56 86 SER A C 1
ATOM 656 O O . SER A 1 86 ? -0.980 4.716 -7.375 1.00 93.56 86 SER A O 1
ATOM 658 N N . THR A 1 87 ? 0.539 4.927 -5.733 1.00 94.69 87 THR A N 1
ATOM 659 C CA . THR A 1 87 ? -0.258 4.284 -4.682 1.00 94.69 87 THR A CA 1
ATOM 660 C C . THR A 1 87 ? -0.957 5.259 -3.733 1.00 94.69 87 THR A C 1
ATOM 662 O O . THR A 1 87 ? -1.809 4.814 -2.965 1.00 94.69 87 THR A O 1
ATOM 665 N N . ASP A 1 88 ? -0.645 6.560 -3.777 1.00 93.88 88 ASP A N 1
ATOM 666 C CA . ASP A 1 88 ? -1.030 7.528 -2.734 1.00 93.88 88 ASP A CA 1
ATOM 667 C C . ASP A 1 88 ? -2.549 7.569 -2.486 1.00 93.88 88 ASP A C 1
ATOM 669 O O . ASP A 1 88 ? -2.996 7.442 -1.342 1.00 93.88 88 ASP A O 1
ATOM 673 N N . ASP A 1 89 ? -3.356 7.639 -3.549 1.00 93.75 89 ASP A N 1
ATOM 674 C CA . ASP A 1 89 ? -4.821 7.682 -3.436 1.00 93.75 89 ASP A CA 1
ATOM 675 C C . ASP A 1 89 ? -5.396 6.390 -2.841 1.00 93.75 89 ASP A C 1
ATOM 677 O O . ASP A 1 89 ? -6.301 6.415 -2.004 1.00 93.75 89 ASP A O 1
ATOM 681 N N . GLN A 1 90 ? -4.848 5.242 -3.238 1.00 94.38 90 GLN A N 1
ATOM 682 C CA . GLN A 1 90 ? -5.299 3.931 -2.772 1.00 94.38 90 GLN A CA 1
ATOM 683 C C . GLN A 1 90 ? -4.932 3.725 -1.297 1.00 94.38 90 GLN A C 1
ATOM 685 O O . GLN A 1 90 ? -5.724 3.190 -0.520 1.00 94.38 90 GLN A O 1
ATOM 690 N N . VAL A 1 91 ? -3.752 4.202 -0.887 1.00 95.88 91 VAL A N 1
ATOM 691 C CA . VAL A 1 91 ? -3.310 4.216 0.513 1.00 95.88 91 VAL A CA 1
ATOM 692 C C . VAL A 1 91 ? -4.214 5.116 1.349 1.00 95.88 91 VAL A C 1
ATOM 694 O O . VAL A 1 91 ? -4.672 4.696 2.413 1.00 95.88 91 VAL A O 1
ATOM 697 N N . ALA A 1 92 ? -4.516 6.325 0.869 1.00 96.50 92 ALA A N 1
ATOM 698 C CA . ALA A 1 92 ? -5.410 7.251 1.556 1.00 96.50 92 ALA A CA 1
ATOM 699 C C . ALA A 1 92 ? -6.806 6.637 1.758 1.00 96.50 92 ALA A C 1
ATOM 701 O O . ALA A 1 92 ? -7.329 6.653 2.875 1.00 96.50 92 ALA A O 1
ATOM 702 N N . GLN A 1 93 ? -7.368 6.010 0.719 1.00 94.62 93 GLN A N 1
ATOM 703 C CA . GLN A 1 93 ? -8.653 5.309 0.792 1.00 94.62 93 GLN A CA 1
ATOM 704 C C . GLN A 1 93 ? -8.616 4.110 1.750 1.00 94.62 93 GLN A C 1
ATOM 706 O O . GLN A 1 93 ? -9.554 3.906 2.522 1.00 94.62 93 GLN A O 1
ATOM 711 N N . ALA A 1 94 ? -7.534 3.325 1.751 1.00 94.38 94 ALA A N 1
ATOM 712 C CA . ALA A 1 94 ? -7.370 2.197 2.667 1.00 94.38 94 ALA A CA 1
ATOM 713 C C . ALA A 1 94 ? -7.291 2.646 4.139 1.00 94.38 94 ALA A C 1
ATOM 715 O O . ALA A 1 94 ? -7.872 1.997 5.014 1.00 94.38 94 ALA A O 1
ATOM 716 N N . ILE A 1 95 ? -6.612 3.764 4.414 1.00 96.31 95 ILE A N 1
ATOM 717 C CA . ILE A 1 95 ? -6.522 4.356 5.755 1.00 96.31 95 ILE A CA 1
ATOM 718 C C . ILE A 1 95 ? -7.875 4.924 6.194 1.00 96.31 95 ILE A C 1
ATOM 720 O O . ILE A 1 95 ? -8.299 4.654 7.319 1.00 96.31 95 ILE A O 1
ATOM 724 N N . ASP A 1 96 ? -8.561 5.686 5.336 1.00 95.75 96 ASP A N 1
ATOM 725 C CA . ASP A 1 96 ? -9.893 6.227 5.645 1.00 95.75 96 ASP A CA 1
ATOM 726 C C . ASP A 1 96 ? -10.885 5.101 5.953 1.00 95.75 96 ASP A C 1
ATOM 728 O O . ASP A 1 96 ? -11.527 5.094 7.006 1.00 95.75 96 ASP A O 1
ATOM 732 N N . ARG A 1 97 ? -10.911 4.072 5.100 1.00 94.19 97 ARG A N 1
ATOM 733 C CA . ARG A 1 97 ? -11.689 2.853 5.322 1.00 94.19 97 ARG A CA 1
ATOM 734 C C . ARG A 1 97 ? -11.416 2.251 6.699 1.00 94.19 97 ARG A C 1
ATOM 736 O O . ARG A 1 97 ? -12.361 1.966 7.430 1.00 94.19 97 ARG A O 1
ATOM 743 N N . ALA A 1 98 ? -10.150 2.033 7.051 1.00 94.62 98 ALA A N 1
ATOM 744 C CA . ALA A 1 98 ? -9.793 1.413 8.324 1.00 94.62 98 ALA A CA 1
ATOM 745 C C . ALA A 1 98 ? -10.250 2.259 9.523 1.00 94.62 98 ALA A C 1
ATOM 747 O O . ALA A 1 98 ? -10.799 1.721 10.483 1.00 94.62 98 ALA A O 1
ATOM 748 N N . LYS A 1 99 ? -10.100 3.587 9.447 1.00 95.62 99 LYS A N 1
ATOM 749 C CA . LYS A 1 99 ? -10.587 4.511 10.482 1.00 95.62 99 LYS A CA 1
ATOM 750 C C . LYS A 1 99 ? -12.107 4.453 10.631 1.00 95.62 99 LYS A C 1
ATOM 752 O O . LYS A 1 99 ? -12.606 4.363 11.749 1.00 95.62 99 LYS A O 1
ATOM 757 N N . ARG A 1 100 ? -12.842 4.448 9.517 1.00 95.31 100 ARG A N 1
ATOM 758 C CA . ARG A 1 100 ? -14.308 4.325 9.512 1.00 95.31 100 ARG A CA 1
ATOM 759 C C . ARG A 1 100 ? -14.776 2.995 10.095 1.00 95.31 100 ARG A C 1
ATOM 761 O O . ARG A 1 100 ? -15.723 2.986 10.874 1.00 95.31 100 ARG A O 1
ATOM 768 N N . GLN A 1 101 ? -14.086 1.901 9.774 1.00 93.56 101 GLN A N 1
ATOM 769 C CA . GLN A 1 101 ? -14.391 0.576 10.313 1.00 93.56 101 GLN A CA 1
ATOM 770 C C . GLN A 1 101 ? -14.240 0.539 11.841 1.00 93.56 101 GLN A C 1
ATOM 772 O O . GLN A 1 101 ? -15.128 0.039 12.525 1.00 93.56 101 GLN A O 1
ATOM 777 N N . VAL A 1 102 ? -13.155 1.103 12.384 1.00 94.69 102 VAL A N 1
ATOM 778 C CA . VAL A 1 102 ? -12.944 1.191 13.842 1.00 94.69 102 VAL A CA 1
ATOM 779 C C . VAL A 1 102 ? -13.978 2.104 14.513 1.00 94.69 102 VAL A C 1
ATOM 781 O O . VAL A 1 102 ? -14.389 1.837 15.637 1.00 94.69 102 VAL A O 1
ATOM 784 N N . ALA A 1 103 ? -14.459 3.135 13.813 1.00 95.38 103 ALA A N 1
ATOM 785 C CA . ALA A 1 103 ? -15.541 4.004 14.278 1.00 95.38 103 ALA A CA 1
ATOM 786 C C . ALA A 1 103 ? -16.952 3.381 14.166 1.00 95.38 103 ALA A C 1
ATOM 788 O O . ALA A 1 103 ? -17.934 4.055 14.467 1.00 95.38 103 ALA A O 1
ATOM 789 N N . GLY A 1 104 ? -17.081 2.128 13.708 1.00 95.25 104 GLY A N 1
ATOM 790 C CA . GLY A 1 104 ? -18.375 1.458 13.533 1.00 95.25 104 GLY A CA 1
ATOM 791 C C . GLY A 1 104 ? -19.211 1.994 12.364 1.00 95.25 104 GLY A C 1
ATOM 792 O O . GLY A 1 104 ? -20.413 1.745 12.296 1.00 95.25 104 GLY A O 1
ATOM 793 N N . LEU A 1 105 ? -18.599 2.742 11.442 1.00 95.19 105 LEU A N 1
ATOM 794 C CA . LEU A 1 105 ? -19.273 3.283 10.266 1.00 95.19 105 LEU A CA 1
ATOM 795 C C . LEU A 1 105 ? -19.311 2.255 9.132 1.00 95.19 105 LEU A C 1
ATOM 797 O O . LEU A 1 105 ? -18.427 1.409 9.002 1.00 95.19 105 LEU A O 1
ATOM 801 N N . SER A 1 106 ? -20.301 2.395 8.247 1.00 91.31 106 SER A N 1
ATOM 802 C CA . SER A 1 106 ? -20.319 1.661 6.980 1.00 91.31 106 SER A CA 1
ATOM 803 C C . SER A 1 106 ? -19.051 1.952 6.173 1.00 91.31 106 SER A C 1
ATOM 805 O O . SER A 1 106 ? -18.631 3.110 6.020 1.00 91.31 106 SER A O 1
ATOM 807 N N . VAL A 1 107 ? -18.461 0.876 5.657 1.00 92.19 107 VAL A N 1
ATOM 808 C CA . VAL A 1 107 ? -17.280 0.877 4.800 1.00 92.19 107 VAL A CA 1
ATOM 809 C C . VAL A 1 107 ? -17.596 0.083 3.531 1.00 92.19 107 VAL A C 1
ATOM 811 O O . VAL A 1 107 ? -18.248 -0.953 3.604 1.00 92.19 107 VAL A O 1
ATOM 814 N N . GLY A 1 108 ? -17.146 0.565 2.367 1.00 85.56 108 GLY A N 1
ATOM 815 C CA . GLY A 1 108 ? -17.419 -0.047 1.053 1.00 85.56 108 GLY A CA 1
ATOM 816 C C . GLY A 1 108 ? -16.724 -1.406 0.819 1.00 85.56 108 GLY A C 1
ATOM 817 O O . GLY A 1 108 ? -16.496 -2.159 1.770 1.00 85.56 108 GLY A O 1
ATOM 818 N N . PRO A 1 109 ? -16.320 -1.753 -0.411 1.00 87.81 109 PRO A N 1
ATOM 819 C CA . PRO A 1 109 ? -15.481 -2.931 -0.645 1.00 87.81 109 PRO A CA 1
ATOM 820 C C . PRO A 1 109 ? -14.041 -2.737 -0.115 1.00 87.81 109 PRO A C 1
ATOM 822 O O . PRO A 1 109 ? -13.612 -1.601 0.129 1.00 87.81 109 PRO A O 1
ATOM 825 N N . PRO A 1 110 ? -13.276 -3.827 0.098 1.00 83.75 110 PRO A N 1
ATOM 826 C CA . PRO A 1 110 ? -11.839 -3.751 0.352 1.00 83.75 110 PRO A CA 1
ATOM 827 C C . PRO A 1 110 ? -11.104 -3.012 -0.773 1.00 83.75 110 PRO A C 1
ATOM 829 O O . PRO A 1 110 ? -11.415 -3.202 -1.946 1.00 83.75 110 PRO A O 1
ATOM 832 N N . ILE A 1 111 ? -10.115 -2.196 -0.407 1.00 89.19 111 ILE A N 1
ATOM 833 C CA . ILE A 1 111 ? -9.241 -1.512 -1.366 1.00 89.19 111 ILE A CA 1
ATOM 834 C C . ILE A 1 111 ? -8.048 -2.429 -1.665 1.00 89.19 111 ILE A C 1
ATOM 836 O O . ILE A 1 111 ? -7.540 -3.111 -0.780 1.00 89.19 111 ILE A O 1
ATOM 840 N N . ALA A 1 112 ? -7.607 -2.491 -2.916 1.00 89.25 112 ALA A N 1
ATOM 841 C CA . ALA A 1 112 ? -6.337 -3.114 -3.268 1.00 89.25 112 ALA A CA 1
ATOM 842 C C . ALA A 1 112 ? -5.307 -2.003 -3.480 1.00 89.25 112 ALA A C 1
ATOM 844 O O . ALA A 1 112 ? -5.616 -1.021 -4.149 1.00 89.25 112 ALA A O 1
ATOM 845 N N . ILE A 1 113 ? -4.101 -2.157 -2.922 1.00 89.00 113 ILE A N 1
ATOM 846 C CA . ILE A 1 113 ? -2.987 -1.251 -3.219 1.00 89.00 113 ILE A CA 1
ATOM 847 C C . ILE A 1 113 ? -2.171 -1.873 -4.347 1.00 89.00 113 ILE A C 1
ATOM 849 O O . ILE A 1 113 ? -1.446 -2.848 -4.147 1.00 89.00 113 ILE A O 1
ATOM 853 N N . SER A 1 114 ? -2.319 -1.312 -5.535 1.00 90.12 114 SER A N 1
ATOM 854 C CA . SER A 1 114 ? -1.599 -1.630 -6.750 1.00 90.12 114 SER A CA 1
ATOM 855 C C . SER A 1 114 ? -0.686 -0.475 -7.130 1.00 90.12 114 SER A C 1
ATOM 857 O O . SER A 1 114 ? -1.123 0.651 -7.362 1.00 90.12 114 SER A O 1
ATOM 859 N N . MET A 1 115 ? 0.586 -0.806 -7.251 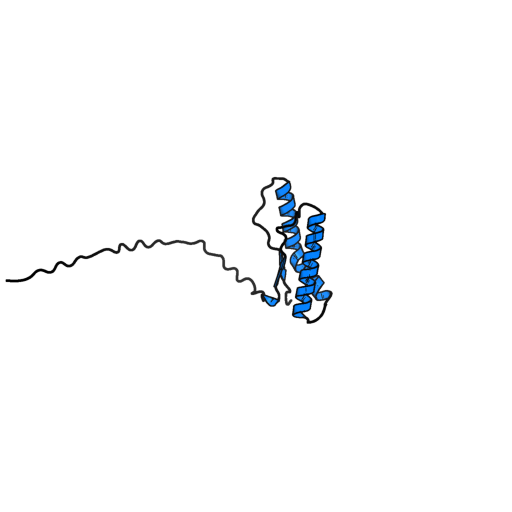1.00 89.88 115 MET A N 1
ATOM 860 C CA . MET A 1 115 ? 1.636 0.043 -7.773 1.00 89.88 115 MET A CA 1
ATOM 861 C C . MET A 1 115 ? 1.765 -0.178 -9.270 1.00 89.88 115 MET A C 1
ATOM 863 O O . MET A 1 115 ? 1.790 -1.329 -9.711 1.00 89.88 115 MET A O 1
ATOM 867 N N . VAL A 1 116 ? 1.852 0.910 -10.028 1.00 86.25 116 VAL A N 1
ATOM 868 C CA . VAL A 1 116 ? 1.955 0.868 -11.487 1.00 86.25 116 VAL A CA 1
ATOM 869 C C . VAL A 1 116 ? 2.999 1.875 -11.938 1.00 86.25 116 VAL A C 1
ATOM 871 O O . VAL A 1 116 ? 2.963 3.042 -11.543 1.00 86.25 116 VAL A O 1
ATOM 874 N N . LEU A 1 117 ? 3.914 1.434 -12.795 1.00 82.56 117 LEU A N 1
ATOM 875 C CA . LEU A 1 117 ? 4.802 2.330 -13.524 1.00 82.56 117 LEU A CA 1
ATOM 876 C C . LEU A 1 117 ? 4.179 2.626 -14.887 1.00 82.56 117 LEU A C 1
ATOM 878 O O . LEU A 1 117 ? 4.151 1.778 -15.772 1.00 82.56 117 LEU A O 1
ATOM 882 N N . GLY A 1 118 ? 3.621 3.828 -15.029 1.00 67.25 118 GLY A N 1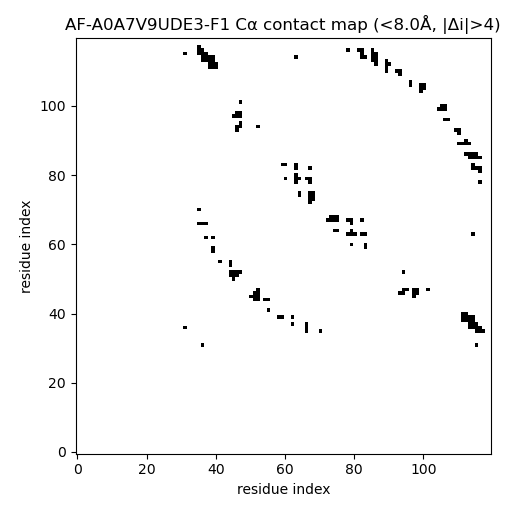
ATOM 883 C CA . GLY A 1 118 ? 3.071 4.291 -16.298 1.00 67.25 118 GLY A CA 1
ATOM 884 C C . GLY A 1 118 ? 4.175 4.808 -17.216 1.00 67.25 118 GLY A C 1
ATOM 885 O O . GLY A 1 118 ? 4.960 5.668 -16.812 1.00 67.25 118 GLY A O 1
ATOM 886 N N . VAL A 1 119 ? 4.194 4.332 -18.462 1.00 52.25 119 VAL A N 1
ATOM 887 C CA . VAL A 1 119 ? 4.803 5.081 -19.566 1.00 52.25 119 VAL A CA 1
ATOM 888 C C . VAL A 1 119 ? 3.906 6.304 -19.769 1.00 52.25 119 VAL A C 1
ATOM 890 O O . VAL A 1 119 ? 2.735 6.148 -20.112 1.00 52.25 119 VAL A O 1
ATOM 893 N N . ARG A 1 120 ? 4.399 7.495 -19.422 1.00 45.62 120 ARG A N 1
ATOM 894 C CA . ARG A 1 120 ? 3.726 8.751 -19.777 1.00 45.62 120 ARG A CA 1
ATOM 895 C C . ARG A 1 120 ? 3.908 9.039 -21.256 1.00 45.62 120 ARG A C 1
ATOM 897 O O . ARG A 1 120 ? 5.028 8.780 -21.747 1.00 45.62 120 ARG A O 1
#